Protein AF-A0A6V7I095-F1 (afdb_monomer_lite)

Structure (mmCIF, N/CA/C/O backbone):
data_AF-A0A6V7I095-F1
#
_entry.id   AF-A0A6V7I095-F1
#
loop_
_atom_site.group_PDB
_atom_site.id
_atom_site.type_symbol
_atom_site.label_atom_id
_atom_site.label_alt_id
_atom_site.label_comp_id
_atom_site.label_asym_id
_atom_site.label_entity_id
_atom_site.label_seq_id
_atom_site.pdbx_PDB_ins_code
_atom_site.Cartn_x
_atom_site.Cartn_y
_atom_site.Cartn_z
_atom_site.occupancy
_atom_site.B_iso_or_equiv
_atom_site.auth_seq_id
_atom_site.auth_comp_id
_atom_site.auth_asym_id
_atom_site.auth_atom_id
_atom_site.pdbx_PDB_model_num
ATOM 1 N N . PHE A 1 1 ? -25.229 -10.912 10.223 1.00 78.12 1 PHE A N 1
ATOM 2 C CA . PHE A 1 1 ? -24.119 -10.325 11.000 1.00 78.12 1 PHE A CA 1
ATOM 3 C C . PHE A 1 1 ? -24.249 -8.819 10.934 1.00 78.12 1 PHE A C 1
ATOM 5 O O . PHE A 1 1 ? -24.735 -8.337 9.913 1.00 78.12 1 PHE A O 1
ATOM 12 N N . THR A 1 2 ? -23.894 -8.095 11.994 1.00 93.25 2 THR A N 1
ATOM 13 C CA . THR A 1 2 ? -23.793 -6.629 11.903 1.00 93.25 2 THR A CA 1
ATOM 14 C C . THR A 1 2 ? -22.497 -6.255 11.180 1.00 93.25 2 THR A C 1
ATOM 16 O O . THR A 1 2 ? -21.589 -7.085 11.086 1.00 93.25 2 THR A O 1
ATOM 19 N N . GLU A 1 3 ? -22.403 -5.043 10.629 1.00 92.62 3 GLU A N 1
ATOM 20 C CA . GLU A 1 3 ? -21.199 -4.600 9.905 1.00 92.62 3 GLU A CA 1
ATOM 21 C C . GLU A 1 3 ? -19.947 -4.692 10.787 1.00 92.62 3 GLU A C 1
ATOM 23 O O . GLU A 1 3 ? -18.906 -5.168 10.345 1.00 92.62 3 GLU A O 1
ATOM 28 N N . GLU A 1 4 ? -20.076 -4.368 12.072 1.00 96.38 4 GLU A N 1
ATOM 29 C CA . GLU A 1 4 ? -18.998 -4.349 13.068 1.00 96.38 4 GLU A CA 1
ATOM 30 C C . GLU A 1 4 ? -18.433 -5.746 13.385 1.00 96.38 4 GLU A C 1
ATOM 32 O O . GLU A 1 4 ? -17.461 -5.867 14.130 1.00 96.38 4 GLU A O 1
ATOM 37 N N . GLN A 1 5 ? -19.036 -6.803 12.832 1.00 96.88 5 GLN A N 1
ATOM 38 C CA . GLN A 1 5 ? -18.580 -8.194 12.922 1.00 96.88 5 GLN A CA 1
ATOM 39 C C . GLN A 1 5 ? -17.924 -8.686 11.622 1.00 96.88 5 GLN A C 1
ATOM 41 O O . GLN A 1 5 ? -17.627 -9.874 11.493 1.00 96.88 5 GLN A O 1
ATOM 46 N N . ILE A 1 6 ? -17.748 -7.806 10.634 1.00 97.62 6 ILE A N 1
ATOM 47 C CA . ILE A 1 6 ? -17.226 -8.141 9.310 1.00 97.62 6 ILE A CA 1
ATOM 48 C C . ILE A 1 6 ? -15.814 -7.582 9.163 1.00 97.62 6 ILE A C 1
ATOM 50 O O . ILE A 1 6 ? -15.574 -6.390 9.352 1.00 97.62 6 ILE A O 1
ATOM 54 N N . ILE A 1 7 ? -14.891 -8.452 8.758 1.00 97.94 7 ILE A N 1
ATOM 55 C CA . ILE A 1 7 ? -13.553 -8.079 8.302 1.00 97.94 7 ILE A CA 1
ATOM 56 C C . ILE A 1 7 ? -13.504 -8.309 6.796 1.00 97.94 7 ILE A C 1
ATOM 58 O O . ILE A 1 7 ? -13.803 -9.408 6.327 1.00 97.94 7 ILE A O 1
ATOM 62 N N . LEU A 1 8 ? -13.123 -7.282 6.042 1.00 98.19 8 LEU A N 1
ATOM 63 C CA . LEU A 1 8 ? -12.916 -7.407 4.603 1.00 98.19 8 LEU A CA 1
ATOM 64 C C . LEU A 1 8 ? -11.455 -7.728 4.316 1.00 98.19 8 LEU A C 1
ATOM 66 O O . LEU A 1 8 ? -10.560 -7.071 4.841 1.00 98.19 8 LEU A O 1
ATOM 70 N N . TYR A 1 9 ? -11.224 -8.722 3.466 1.00 98.38 9 TYR A N 1
ATOM 71 C CA . TYR A 1 9 ? -9.898 -9.116 3.013 1.00 98.38 9 TYR A CA 1
ATOM 72 C C . TYR A 1 9 ? -9.799 -8.924 1.500 1.00 98.38 9 TYR A C 1
ATOM 74 O O . TYR A 1 9 ? -10.484 -9.605 0.736 1.00 98.38 9 TYR A O 1
ATOM 82 N N . GLY A 1 10 ? -8.940 -8.000 1.079 1.00 98.00 10 GLY A N 1
ATOM 83 C CA . GLY A 1 10 ? -8.628 -7.734 -0.317 1.00 98.00 10 GLY A CA 1
ATOM 84 C C . GLY A 1 10 ? -7.224 -8.211 -0.651 1.00 98.00 10 GLY A C 1
ATOM 85 O O . GLY A 1 10 ? -6.262 -7.807 -0.003 1.00 98.00 10 GLY A O 1
ATOM 86 N N . TRP A 1 11 ? -7.100 -9.047 -1.679 1.00 96.81 11 TRP A N 1
ATOM 87 C CA . TRP A 1 11 ? -5.805 -9.469 -2.206 1.00 96.81 11 TRP A CA 1
ATOM 88 C C . TRP A 1 11 ? -5.582 -8.910 -3.606 1.00 96.81 11 TRP A C 1
ATOM 90 O O . TRP A 1 11 ? -6.467 -9.003 -4.462 1.00 96.81 11 TRP A O 1
ATOM 100 N N . SER A 1 12 ? -4.388 -8.367 -3.851 1.00 94.12 12 SER A N 1
ATOM 101 C CA . SER A 1 12 ? -4.002 -7.819 -5.150 1.00 94.12 12 SER A CA 1
ATOM 102 C C . SER A 1 12 ? -5.010 -6.760 -5.621 1.00 94.12 12 SER A C 1
ATOM 104 O O . SER A 1 12 ? -5.371 -5.858 -4.862 1.00 94.12 12 SER A O 1
ATOM 106 N N . ILE A 1 13 ? -5.519 -6.880 -6.847 1.00 94.00 13 ILE A N 1
ATOM 107 C CA . ILE A 1 13 ? -6.567 -6.008 -7.389 1.00 94.00 13 ILE A CA 1
ATOM 108 C C . ILE A 1 13 ? -7.869 -6.042 -6.569 1.00 94.00 13 ILE A C 1
ATOM 110 O O . ILE A 1 13 ? -8.606 -5.062 -6.554 1.00 94.00 13 ILE A O 1
ATOM 114 N N . GLY A 1 14 ? -8.138 -7.122 -5.825 1.00 96.56 14 GLY A N 1
ATOM 115 C CA . GLY A 1 14 ? -9.281 -7.219 -4.910 1.00 96.56 14 GLY A CA 1
ATOM 116 C C . GLY A 1 14 ? -9.216 -6.235 -3.738 1.00 96.56 14 GLY A C 1
ATOM 117 O O . GLY A 1 14 ? -10.221 -6.000 -3.066 1.00 96.56 14 GLY A O 1
ATOM 118 N N . GLY A 1 15 ? -8.058 -5.611 -3.508 1.00 97.06 15 GLY A N 1
ATOM 119 C CA . GLY A 1 15 ? -7.949 -4.471 -2.610 1.00 97.06 15 GLY A CA 1
ATOM 120 C C . GLY A 1 15 ? -8.865 -3.317 -3.014 1.00 97.06 15 GLY A C 1
ATOM 121 O O . GLY A 1 15 ? -9.505 -2.755 -2.136 1.00 97.06 15 GLY A O 1
ATOM 122 N N . PHE A 1 16 ? -9.034 -3.055 -4.318 1.00 96.81 16 PHE A N 1
ATOM 123 C CA . PHE A 1 16 ? -9.934 -2.020 -4.845 1.00 96.81 16 PHE A CA 1
ATOM 124 C C . PHE A 1 16 ? -11.384 -2.205 -4.403 1.00 96.81 16 PHE A C 1
ATOM 126 O O . PHE A 1 16 ? -12.014 -1.292 -3.876 1.00 96.81 16 PHE A O 1
ATOM 133 N N . THR A 1 17 ? -11.939 -3.397 -4.603 1.00 97.19 17 THR A N 1
ATOM 134 C CA . THR A 1 17 ? -13.333 -3.666 -4.234 1.00 97.19 17 THR A CA 1
ATOM 135 C C . THR A 1 17 ? -13.510 -3.675 -2.718 1.00 97.19 17 THR A C 1
ATOM 137 O O . THR A 1 17 ? -14.533 -3.214 -2.214 1.00 97.19 17 THR A O 1
ATOM 140 N N . SER A 1 18 ? -12.493 -4.131 -1.983 1.00 98.00 18 SER A N 1
ATOM 141 C CA . SER A 1 18 ? -12.503 -4.150 -0.519 1.00 98.00 18 SER A CA 1
ATOM 142 C C . SER A 1 18 ? -12.451 -2.740 0.076 1.00 98.00 18 SER A C 1
ATOM 144 O O . SER A 1 18 ? -13.206 -2.444 1.001 1.00 98.00 18 SER A O 1
ATOM 146 N N . THR A 1 19 ? -11.625 -1.841 -0.471 1.00 97.94 19 THR A N 1
ATOM 147 C CA . THR A 1 19 ? -11.590 -0.431 -0.055 1.00 97.94 19 THR A CA 1
ATOM 148 C C . THR A 1 19 ? -12.842 0.321 -0.473 1.00 97.94 19 THR A C 1
ATOM 150 O O . THR A 1 19 ? -13.324 1.156 0.291 1.00 97.94 19 THR A O 1
ATOM 153 N N . TRP A 1 20 ? -13.426 -0.015 -1.627 1.00 97.81 20 TRP A N 1
ATOM 154 C CA . TRP A 1 20 ? -14.696 0.555 -2.058 1.00 97.81 20 TRP A CA 1
ATOM 155 C C . TRP A 1 20 ? -15.811 0.173 -1.082 1.00 97.81 20 TRP A C 1
ATOM 157 O O . TRP A 1 20 ? -16.588 1.021 -0.650 1.00 97.81 20 TRP A O 1
ATOM 167 N N . ALA A 1 21 ? -15.869 -1.094 -0.671 1.00 97.81 21 ALA A N 1
ATOM 168 C CA . ALA A 1 21 ? -16.823 -1.534 0.336 1.00 97.81 21 ALA A CA 1
ATOM 169 C C . ALA A 1 21 ? -16.563 -0.842 1.685 1.00 97.81 21 ALA A C 1
ATOM 171 O O . ALA A 1 21 ? -17.496 -0.311 2.276 1.00 97.81 21 ALA A O 1
ATOM 172 N N . ALA A 1 22 ? -15.307 -0.747 2.129 1.00 97.69 22 ALA A N 1
ATOM 173 C CA . ALA A 1 22 ? -14.951 -0.072 3.378 1.00 97.69 22 ALA A CA 1
ATOM 174 C C . ALA A 1 22 ? -15.358 1.413 3.411 1.00 97.69 22 ALA A C 1
ATOM 176 O O . ALA A 1 22 ? -15.845 1.884 4.436 1.00 97.69 22 ALA A O 1
ATOM 177 N N . MET A 1 23 ? -15.218 2.149 2.300 1.00 97.50 23 MET A N 1
ATOM 178 C CA . MET A 1 23 ? -15.648 3.555 2.246 1.00 97.50 23 MET A CA 1
ATOM 179 C C . MET A 1 23 ? -17.174 3.735 2.247 1.00 97.50 23 MET A C 1
ATOM 181 O O . MET A 1 23 ? -17.650 4.795 2.643 1.00 97.50 23 MET A O 1
ATOM 185 N N . ASN A 1 24 ? -17.945 2.741 1.788 1.00 97.50 24 ASN A N 1
ATOM 186 C CA . ASN A 1 24 ? -19.414 2.810 1.735 1.00 97.50 24 ASN A CA 1
ATOM 187 C C . ASN A 1 24 ? -20.089 2.182 2.966 1.00 97.50 24 ASN A C 1
ATOM 189 O O . ASN A 1 24 ? -21.205 2.562 3.315 1.00 97.50 24 ASN A O 1
ATOM 193 N N . TYR A 1 25 ? -19.402 1.259 3.640 1.00 96.75 25 TYR A N 1
ATOM 194 C CA . TYR A 1 25 ? -19.838 0.584 4.862 1.00 96.75 25 TYR A CA 1
ATOM 195 C C . TYR A 1 25 ? -18.811 0.834 5.977 1.00 96.75 25 TYR A C 1
ATOM 197 O O . TYR A 1 25 ? -18.096 -0.079 6.390 1.00 96.75 25 TYR A O 1
ATOM 205 N N . PRO A 1 26 ? -18.683 2.079 6.473 1.00 94.12 26 PRO A N 1
ATOM 206 C CA . PRO A 1 26 ? -17.584 2.468 7.359 1.00 94.12 26 PRO A CA 1
ATOM 207 C C . PRO A 1 26 ? -17.635 1.809 8.744 1.00 94.12 26 PRO A C 1
ATOM 209 O O . PRO A 1 26 ? -16.673 1.922 9.502 1.00 94.12 26 PRO A O 1
ATOM 212 N N . ARG A 1 27 ? -18.729 1.115 9.087 1.00 96.69 27 ARG A N 1
ATOM 213 C CA . ARG A 1 27 ? -18.858 0.384 10.353 1.00 96.69 27 ARG A CA 1
ATOM 214 C C . ARG A 1 27 ? -18.245 -1.015 10.315 1.00 96.69 27 ARG A C 1
ATOM 216 O O . ARG A 1 27 ? -18.231 -1.675 11.351 1.00 96.69 27 ARG A O 1
ATOM 223 N N . ILE A 1 28 ? -17.719 -1.471 9.171 1.00 97.25 28 ILE A N 1
ATOM 224 C CA . ILE A 1 28 ? -16.977 -2.736 9.136 1.00 97.25 28 ILE A CA 1
ATOM 225 C C . ILE A 1 28 ? -15.834 -2.730 10.154 1.00 97.25 28 ILE A C 1
ATOM 227 O O . ILE A 1 28 ? -15.156 -1.718 10.359 1.00 97.25 28 ILE A O 1
ATOM 231 N N . GLN A 1 29 ? -15.601 -3.881 10.777 1.00 96.88 29 GLN A N 1
ATOM 232 C CA . GLN A 1 29 ? -14.662 -4.014 11.886 1.00 96.88 29 GLN A CA 1
ATOM 233 C C . GLN A 1 29 ? -13.230 -3.635 11.495 1.00 96.88 29 GLN A C 1
ATOM 235 O O . GLN A 1 29 ? -12.523 -2.953 12.245 1.00 96.88 29 GLN A O 1
ATOM 240 N N . ALA A 1 30 ? -12.780 -4.151 10.353 1.00 97.94 30 ALA A N 1
ATOM 241 C CA . ALA A 1 30 ? -11.434 -3.948 9.851 1.00 97.94 30 ALA A CA 1
ATOM 242 C C . ALA A 1 30 ? -11.343 -4.265 8.357 1.00 97.94 30 ALA A C 1
ATOM 244 O O . ALA A 1 30 ? -12.136 -5.028 7.798 1.00 97.94 30 ALA A O 1
ATOM 245 N N . LEU A 1 31 ? -10.298 -3.723 7.747 1.00 98.38 31 LEU A N 1
ATOM 246 C CA . LEU A 1 31 ? -9.891 -3.989 6.382 1.00 98.38 31 LEU A CA 1
ATOM 247 C C . LEU A 1 31 ? -8.478 -4.583 6.379 1.00 98.38 31 LEU A C 1
ATOM 249 O O . LEU A 1 31 ? -7.559 -4.033 6.985 1.00 98.38 31 LEU A O 1
ATOM 253 N N . VAL A 1 32 ? -8.294 -5.691 5.672 1.00 98.56 32 VAL A N 1
ATOM 254 C CA . VAL A 1 32 ? -7.000 -6.333 5.443 1.00 98.56 32 VAL A CA 1
ATOM 255 C C . VAL A 1 32 ? -6.690 -6.265 3.955 1.00 98.56 32 VAL A C 1
ATOM 257 O O . VAL A 1 32 ? -7.497 -6.685 3.130 1.00 98.56 32 VAL A O 1
ATOM 260 N N . LEU A 1 33 ? -5.525 -5.729 3.618 1.00 98.38 33 LEU A N 1
ATOM 261 C CA . LEU A 1 33 ? -5.058 -5.526 2.255 1.00 98.38 33 LEU A CA 1
ATOM 262 C C . LEU A 1 33 ? -3.740 -6.267 2.061 1.00 98.38 33 LEU A C 1
ATOM 264 O O . LEU A 1 33 ? -2.711 -5.847 2.583 1.00 98.38 33 LEU A O 1
ATOM 268 N N . ASP A 1 34 ? -3.767 -7.360 1.308 1.00 96.75 34 ASP A N 1
ATOM 269 C CA . ASP A 1 34 ? -2.588 -8.162 0.977 1.00 96.75 34 ASP A CA 1
ATOM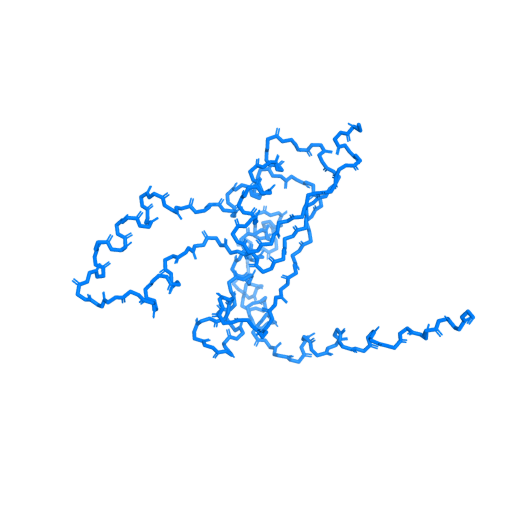 270 C C . ASP A 1 34 ? -2.147 -7.894 -0.458 1.00 96.75 34 ASP A C 1
ATOM 272 O O . ASP A 1 34 ? -2.948 -7.995 -1.389 1.00 96.75 34 ASP A O 1
ATOM 276 N N . ALA A 1 35 ? -0.878 -7.521 -0.645 1.00 94.94 35 ALA A N 1
ATOM 277 C CA . ALA A 1 35 ? -0.289 -7.248 -1.958 1.00 94.94 35 ALA A CA 1
ATOM 278 C C . ALA A 1 35 ? -1.125 -6.275 -2.817 1.00 94.94 35 ALA A C 1
ATOM 280 O O . ALA A 1 35 ? -1.217 -6.414 -4.033 1.00 94.94 35 ALA A O 1
ATOM 281 N N . THR A 1 36 ? -1.792 -5.312 -2.176 1.00 95.25 36 THR A N 1
ATOM 282 C CA . THR A 1 36 ? -2.673 -4.344 -2.842 1.00 95.25 36 THR A CA 1
ATOM 283 C C . THR A 1 36 ? -1.882 -3.133 -3.335 1.00 95.25 36 THR A C 1
ATOM 285 O O . THR A 1 36 ? -0.936 -2.685 -2.688 1.00 95.25 36 THR A O 1
ATOM 288 N N . PHE A 1 37 ? -2.303 -2.568 -4.465 1.00 91.25 37 PHE A N 1
ATOM 289 C CA . PHE A 1 37 ? -1.672 -1.419 -5.105 1.00 91.25 37 PHE A CA 1
ATOM 290 C C . PHE A 1 37 ? -2.712 -0.466 -5.707 1.00 91.25 37 PHE A C 1
ATOM 292 O O . PHE A 1 37 ? -3.860 -0.831 -5.935 1.00 91.25 37 PHE A O 1
ATOM 299 N N . ASP A 1 38 ? -2.282 0.767 -5.961 1.00 89.19 38 ASP A N 1
ATOM 300 C CA . ASP A 1 38 ? -3.154 1.889 -6.336 1.00 89.19 38 ASP A CA 1
ATOM 301 C C . ASP A 1 38 ? -3.189 2.158 -7.855 1.00 89.19 38 ASP A C 1
ATOM 303 O O . ASP A 1 38 ? -4.120 2.773 -8.364 1.00 89.19 38 ASP A O 1
ATOM 307 N N . ASP A 1 39 ? -2.167 1.707 -8.593 1.00 86.69 39 ASP A N 1
ATOM 308 C CA . ASP A 1 39 ? -1.975 2.023 -10.013 1.00 86.69 39 ASP A CA 1
ATOM 309 C C . ASP A 1 39 ? -1.515 0.789 -10.804 1.00 86.69 39 ASP A C 1
ATOM 311 O O . ASP A 1 39 ? -0.471 0.195 -10.513 1.00 86.69 39 ASP A O 1
ATOM 315 N N . VAL A 1 40 ? -2.289 0.417 -11.828 1.00 88.38 40 VAL A N 1
ATOM 316 C CA . VAL A 1 40 ? -1.969 -0.689 -12.746 1.00 88.38 40 VAL A CA 1
ATOM 317 C C . VAL A 1 40 ? -1.026 -0.267 -13.874 1.00 88.38 40 VAL A C 1
ATOM 319 O O . VAL A 1 40 ? -0.443 -1.135 -14.526 1.00 88.38 40 VAL A O 1
ATOM 322 N N . LEU A 1 41 ? -0.837 1.037 -14.124 1.00 89.00 41 LEU A N 1
ATOM 323 C CA . LEU A 1 41 ? -0.079 1.510 -15.284 1.00 89.00 41 LEU A CA 1
ATOM 324 C C . LEU A 1 41 ? 1.349 0.951 -15.344 1.00 89.00 41 LEU A C 1
ATOM 326 O O . LEU A 1 41 ? 1.722 0.429 -16.397 1.00 89.00 41 LEU A O 1
ATOM 330 N N . PRO A 1 42 ? 2.151 0.979 -14.260 1.00 85.50 42 PRO A N 1
ATOM 331 C CA . PRO A 1 42 ? 3.518 0.463 -14.315 1.00 85.50 42 PRO A CA 1
ATOM 332 C C . PRO A 1 42 ? 3.583 -1.032 -14.680 1.00 85.50 42 PRO A C 1
ATOM 334 O O . PRO A 1 42 ? 4.531 -1.482 -15.321 1.00 85.50 42 PRO A O 1
ATOM 337 N N . LEU A 1 43 ? 2.559 -1.806 -14.301 1.00 84.62 43 LEU A N 1
ATOM 338 C CA . LEU A 1 43 ? 2.461 -3.233 -14.621 1.00 84.62 43 LEU A CA 1
ATOM 339 C C . LEU A 1 43 ? 2.171 -3.452 -16.101 1.00 84.62 43 LEU A C 1
ATOM 341 O O . LEU A 1 43 ? 2.875 -4.210 -16.765 1.00 84.62 43 LEU A O 1
ATOM 345 N N . ALA A 1 44 ? 1.168 -2.754 -16.629 1.00 88.75 44 ALA A N 1
ATOM 346 C CA . ALA A 1 44 ? 0.809 -2.873 -18.033 1.00 88.75 44 ALA A CA 1
ATOM 347 C C . ALA A 1 44 ? 1.949 -2.429 -18.948 1.00 88.75 44 ALA A C 1
ATOM 349 O O . ALA A 1 44 ? 2.237 -3.105 -19.930 1.00 88.75 44 ALA A O 1
ATOM 350 N N . MET A 1 45 ? 2.658 -1.361 -18.578 1.00 89.19 45 MET A N 1
ATOM 351 C CA . MET A 1 45 ? 3.805 -0.875 -19.342 1.00 89.19 45 MET A CA 1
ATOM 352 C C . MET A 1 45 ? 4.952 -1.871 -19.446 1.00 89.19 45 MET A C 1
ATOM 354 O O . MET A 1 45 ? 5.688 -1.858 -20.426 1.00 89.19 45 MET A O 1
ATOM 358 N N . THR A 1 46 ? 5.089 -2.751 -18.458 1.00 85.12 46 THR A N 1
ATOM 359 C CA . THR A 1 46 ? 6.135 -3.777 -18.446 1.00 85.12 46 THR A CA 1
ATOM 360 C C . THR A 1 46 ? 5.754 -4.992 -19.303 1.00 85.12 46 THR A C 1
ATOM 362 O O . THR A 1 46 ? 6.618 -5.772 -19.691 1.00 85.12 46 THR A O 1
ATOM 365 N N . ARG A 1 47 ? 4.461 -5.182 -19.598 1.00 86.75 47 ARG A N 1
ATOM 366 C CA . ARG A 1 47 ? 3.940 -6.361 -20.313 1.00 86.75 47 ARG A CA 1
ATOM 367 C C . ARG A 1 47 ? 3.488 -6.057 -21.744 1.00 86.75 47 ARG A C 1
ATOM 369 O O . ARG A 1 47 ? 3.478 -6.964 -22.570 1.00 86.75 47 ARG A O 1
ATOM 376 N N . MET A 1 48 ? 3.101 -4.817 -22.038 1.00 90.25 48 MET A N 1
ATOM 377 C CA . MET A 1 48 ? 2.552 -4.427 -23.337 1.00 90.25 48 MET A CA 1
ATOM 378 C C . MET A 1 48 ? 3.644 -4.003 -24.335 1.00 90.25 48 MET A C 1
ATOM 380 O O . MET A 1 48 ? 4.662 -3.441 -23.932 1.00 90.25 48 MET A O 1
ATOM 384 N N . PRO A 1 49 ? 3.439 -4.212 -25.650 1.00 92.44 49 PRO A N 1
ATOM 385 C CA . PRO A 1 49 ? 4.375 -3.755 -26.674 1.00 92.44 49 PRO A CA 1
ATOM 386 C C . PRO A 1 49 ? 4.553 -2.232 -26.677 1.00 92.44 49 PRO A C 1
ATOM 388 O O . PRO A 1 49 ? 3.576 -1.484 -26.647 1.00 92.44 49 PRO A O 1
ATOM 391 N N . ALA A 1 50 ? 5.795 -1.766 -26.842 1.00 92.31 50 ALA A N 1
ATOM 392 C CA . ALA A 1 50 ? 6.112 -0.335 -26.901 1.00 92.31 50 ALA A CA 1
ATOM 393 C C . ALA A 1 50 ? 5.365 0.413 -28.026 1.00 92.31 50 ALA A C 1
ATOM 395 O O . ALA A 1 50 ? 5.044 1.589 -27.880 1.00 92.31 50 ALA A O 1
ATOM 396 N N . ALA A 1 51 ? 5.025 -0.278 -29.121 1.00 95.56 51 ALA A N 1
ATOM 397 C CA . ALA A 1 51 ? 4.283 0.289 -30.249 1.00 95.56 51 ALA A CA 1
ATOM 398 C C . ALA A 1 51 ? 2.886 0.826 -29.875 1.00 95.56 51 ALA A C 1
ATOM 400 O O . ALA A 1 51 ? 2.343 1.654 -30.600 1.00 95.56 51 ALA A O 1
ATOM 401 N N . ILE A 1 52 ? 2.308 0.370 -28.758 1.00 93.44 52 ILE A N 1
ATOM 402 C CA . ILE A 1 52 ? 0.980 0.788 -28.287 1.00 93.44 52 ILE A CA 1
ATOM 403 C C . ILE A 1 52 ? 1.027 1.524 -26.941 1.00 93.44 52 ILE A C 1
ATOM 405 O O . ILE A 1 52 ? -0.014 1.686 -26.308 1.00 93.44 52 ILE A O 1
ATOM 409 N N . ASP A 1 53 ? 2.204 1.999 -26.510 1.00 93.31 53 ASP A N 1
ATOM 410 C CA . ASP A 1 53 ? 2.409 2.650 -25.206 1.00 93.31 53 ASP A CA 1
ATOM 411 C C . ASP A 1 53 ? 1.364 3.752 -24.936 1.00 93.31 53 ASP A C 1
ATOM 413 O O . ASP A 1 53 ? 0.634 3.719 -23.944 1.00 93.31 53 ASP A O 1
ATOM 417 N N . SER A 1 54 ? 1.197 4.688 -25.877 1.00 93.94 54 SER A N 1
ATOM 418 C CA . SER A 1 54 ? 0.236 5.786 -25.716 1.00 93.94 54 SER A CA 1
ATOM 419 C C . SER A 1 54 ? -1.211 5.304 -25.558 1.00 93.94 54 SER A C 1
ATOM 421 O O . SER A 1 54 ? -1.961 5.906 -24.793 1.00 93.94 54 SER A O 1
ATOM 423 N N . ILE A 1 55 ? -1.610 4.231 -26.249 1.00 94.38 55 ILE A N 1
ATOM 424 C CA . ILE A 1 55 ? -2.963 3.668 -26.140 1.00 94.38 55 ILE A CA 1
ATOM 425 C C . ILE A 1 55 ? -3.138 3.030 -24.761 1.00 94.38 55 ILE A C 1
ATOM 427 O O . ILE A 1 55 ? -4.123 3.301 -24.078 1.00 94.38 55 ILE A O 1
ATOM 431 N N . VAL A 1 56 ? -2.160 2.233 -24.324 1.00 93.44 56 VAL A N 1
ATOM 432 C CA . VAL A 1 56 ? -2.166 1.562 -23.016 1.00 93.44 56 VAL A CA 1
ATOM 433 C C . VAL A 1 56 ? -2.242 2.582 -21.882 1.00 93.44 56 VAL A C 1
ATOM 435 O O . VAL A 1 56 ? -3.074 2.434 -20.986 1.00 93.44 56 VAL A O 1
ATOM 438 N N . ARG A 1 57 ? -1.435 3.650 -21.939 1.00 93.12 57 ARG A N 1
ATOM 439 C CA . ARG A 1 57 ? -1.476 4.747 -20.961 1.00 93.12 57 ARG A CA 1
ATOM 440 C C . ARG A 1 57 ? -2.852 5.389 -20.881 1.00 93.12 57 ARG A C 1
ATOM 442 O O . ARG A 1 57 ? -3.372 5.526 -19.775 1.00 93.12 57 ARG A O 1
ATOM 449 N N . ASN A 1 58 ? -3.429 5.757 -22.024 1.00 93.44 58 ASN A N 1
ATOM 450 C CA . ASN A 1 58 ? -4.729 6.423 -22.072 1.00 93.44 58 ASN A CA 1
ATOM 451 C C . ASN A 1 58 ? -5.828 5.520 -21.504 1.00 93.44 58 ASN A C 1
ATOM 453 O O . ASN A 1 58 ? -6.513 5.915 -20.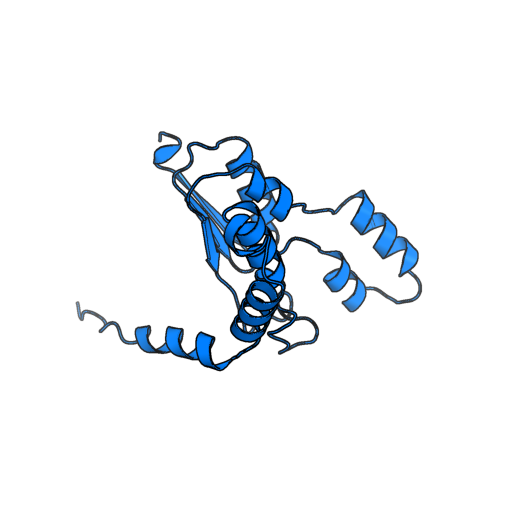565 1.00 93.44 58 ASN A O 1
ATOM 457 N N . VAL A 1 59 ? -5.921 4.275 -21.983 1.00 93.31 59 VAL A N 1
ATOM 458 C CA . VAL A 1 59 ? -6.941 3.320 -21.525 1.00 93.31 59 VAL A CA 1
ATOM 459 C C . VAL A 1 59 ? -6.835 3.069 -20.022 1.00 93.31 59 VAL A C 1
ATOM 461 O O . VAL A 1 59 ? -7.840 3.066 -19.320 1.00 93.31 59 VAL A O 1
ATOM 464 N N . ILE A 1 60 ? -5.625 2.888 -19.494 1.00 91.81 60 ILE A N 1
ATOM 465 C CA . ILE A 1 60 ? -5.454 2.628 -18.064 1.00 91.81 60 ILE A CA 1
ATOM 466 C C . ILE A 1 60 ? -5.818 3.839 -17.218 1.00 91.81 60 ILE A C 1
ATOM 468 O O . ILE A 1 60 ? -6.508 3.692 -16.210 1.00 91.81 60 ILE A O 1
ATOM 472 N N . ARG A 1 61 ? -5.353 5.028 -17.608 1.00 90.25 61 ARG A N 1
ATOM 473 C CA . ARG A 1 61 ? -5.625 6.252 -16.850 1.00 90.25 61 ARG A CA 1
ATOM 474 C C . ARG A 1 61 ? -7.109 6.602 -16.850 1.00 90.25 61 ARG A C 1
ATOM 476 O O . ARG A 1 61 ? -7.590 7.120 -15.848 1.00 90.25 61 ARG A O 1
ATOM 483 N N . GLU A 1 62 ? -7.811 6.294 -17.934 1.00 90.00 62 GLU A N 1
ATOM 484 C CA . GLU A 1 62 ? -9.220 6.633 -18.109 1.00 90.00 62 GLU A CA 1
ATOM 485 C C . GLU A 1 62 ? -10.169 5.571 -17.531 1.00 90.00 62 GLU A C 1
ATOM 487 O O . GLU A 1 62 ? -11.152 5.926 -16.887 1.00 90.00 62 GLU A O 1
ATOM 492 N N . TYR A 1 63 ? -9.856 4.278 -17.679 1.00 88.06 63 TYR A N 1
ATOM 493 C CA . TYR A 1 63 ? -10.793 3.190 -17.357 1.00 88.06 63 TYR 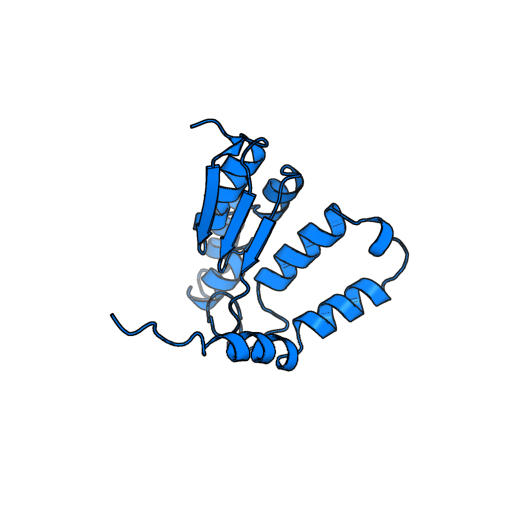A CA 1
ATOM 494 C C . TYR A 1 63 ? -10.355 2.275 -16.204 1.00 88.06 63 TYR A C 1
ATOM 496 O O . TYR A 1 63 ? -11.187 1.542 -15.675 1.00 88.06 63 TYR A O 1
ATOM 504 N N . LEU A 1 64 ? -9.080 2.286 -15.796 1.00 86.94 64 LEU A N 1
ATOM 505 C CA . LEU A 1 64 ? -8.529 1.354 -14.794 1.00 86.94 64 LEU A CA 1
ATOM 506 C C . LEU A 1 64 ? -7.832 2.063 -13.625 1.00 86.94 64 LEU A C 1
ATOM 508 O O . LEU A 1 64 ? -6.906 1.527 -13.012 1.00 86.94 64 LEU A O 1
ATOM 512 N N . ASN A 1 65 ? -8.280 3.272 -13.290 1.00 84.00 65 ASN A N 1
ATOM 513 C CA . ASN A 1 65 ? -7.823 3.959 -12.091 1.00 84.00 65 ASN A CA 1
ATOM 514 C C . ASN A 1 65 ? -8.408 3.285 -10.837 1.00 84.00 65 ASN A C 1
ATOM 516 O O . ASN A 1 65 ? -9.582 3.480 -10.521 1.00 84.00 65 ASN A O 1
ATOM 520 N N . LEU A 1 66 ? -7.587 2.512 -10.119 1.00 89.25 66 LEU A N 1
ATOM 521 C CA . LEU A 1 66 ? -8.035 1.795 -8.925 1.00 89.25 66 LEU A CA 1
ATOM 522 C C . LEU A 1 66 ? -8.282 2.717 -7.727 1.00 89.25 66 LEU A C 1
ATOM 524 O O . LEU A 1 66 ? -8.974 2.293 -6.825 1.00 89.25 66 LEU A O 1
ATOM 528 N N . ASN A 1 67 ? -7.728 3.932 -7.670 1.00 92.25 67 ASN A N 1
ATOM 529 C CA . ASN A 1 67 ? -7.959 4.934 -6.610 1.00 92.25 67 ASN A CA 1
ATOM 530 C C . ASN A 1 67 ? -8.088 4.414 -5.149 1.00 92.25 67 ASN A C 1
ATOM 532 O O . ASN A 1 67 ? -8.744 5.047 -4.319 1.00 92.25 67 ASN A O 1
ATOM 536 N N . VAL A 1 68 ? -7.426 3.304 -4.815 1.00 96.62 68 VAL A N 1
ATOM 537 C CA . VAL A 1 68 ? -7.434 2.602 -3.523 1.00 96.62 68 VAL A CA 1
ATOM 538 C C . VAL A 1 68 ? -7.046 3.552 -2.397 1.00 96.62 68 VAL A C 1
ATOM 540 O O . VAL A 1 68 ? -7.681 3.563 -1.344 1.00 96.62 68 VAL A O 1
ATOM 543 N N . ALA A 1 69 ? -6.040 4.399 -2.622 1.00 96.31 69 ALA A N 1
ATOM 544 C CA . ALA A 1 69 ? -5.626 5.399 -1.648 1.00 96.31 69 ALA A CA 1
ATOM 545 C C . ALA A 1 69 ? -6.750 6.402 -1.344 1.00 96.31 69 ALA A C 1
ATOM 547 O O . ALA A 1 69 ? -6.986 6.711 -0.181 1.00 96.31 69 ALA A O 1
ATOM 548 N N . GLU A 1 70 ? -7.481 6.879 -2.356 1.00 96.06 70 GLU A N 1
ATOM 549 C CA . GLU A 1 70 ? -8.593 7.823 -2.161 1.00 96.06 70 GLU A CA 1
ATOM 550 C C . GLU A 1 70 ? -9.794 7.177 -1.467 1.00 96.06 70 GLU A C 1
ATOM 552 O O . GLU A 1 70 ? -10.498 7.834 -0.700 1.00 96.06 70 GLU A O 1
ATOM 557 N N . GLN A 1 71 ? -10.020 5.885 -1.701 1.00 97.25 71 GLN A N 1
ATOM 558 C CA . GLN A 1 71 ? -11.038 5.121 -0.985 1.00 97.25 71 GLN A CA 1
ATOM 559 C C . GLN A 1 71 ? -10.645 4.921 0.485 1.00 97.25 71 GLN A C 1
ATOM 561 O O . GLN A 1 71 ? -11.458 5.152 1.376 1.00 97.25 71 GLN A O 1
ATOM 566 N N . LEU A 1 72 ? -9.379 4.586 0.760 1.00 97.00 72 LEU A N 1
ATOM 567 C CA . LEU A 1 72 ? -8.852 4.437 2.121 1.00 97.00 72 LEU A CA 1
ATOM 568 C C . LEU A 1 72 ? -8.956 5.718 2.954 1.00 97.00 72 LEU A C 1
ATOM 570 O O . LEU A 1 72 ? -9.214 5.639 4.152 1.00 97.00 72 LEU A O 1
ATOM 574 N N . LYS A 1 73 ? -8.803 6.896 2.338 1.00 96.31 73 LYS A N 1
ATOM 575 C CA . LYS A 1 73 ? -8.978 8.191 3.020 1.00 96.31 73 LYS A CA 1
ATOM 576 C C . LY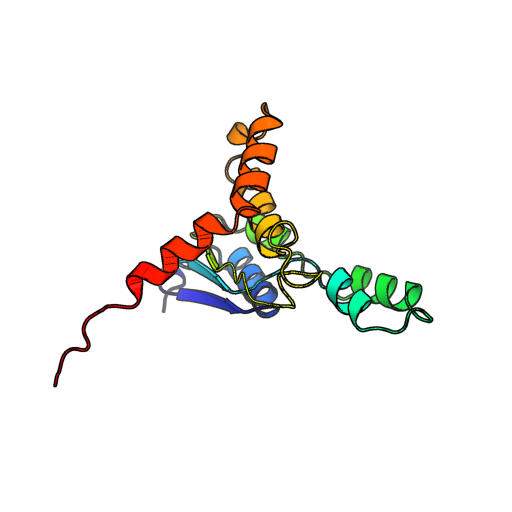S A 1 73 ? -10.387 8.406 3.581 1.00 96.31 73 LYS A C 1
ATOM 578 O O . LYS A 1 73 ? -10.562 9.269 4.435 1.00 96.31 73 LYS A O 1
ATOM 583 N N . LYS A 1 74 ? -11.376 7.655 3.088 1.00 97.19 74 LYS A N 1
ATOM 584 C CA . LYS A 1 74 ? -12.786 7.716 3.504 1.00 97.19 74 LYS A CA 1
ATOM 585 C C . LYS A 1 74 ? -13.167 6.616 4.498 1.00 97.19 74 LYS A C 1
ATOM 587 O O . LYS A 1 74 ? -14.337 6.497 4.846 1.00 97.19 74 LYS A O 1
ATOM 592 N N . TYR A 1 75 ? -12.208 5.798 4.925 1.00 97.31 75 TYR A N 1
ATOM 593 C CA . TYR A 1 75 ? -12.413 4.758 5.923 1.00 97.31 75 TYR A CA 1
ATOM 594 C C . TYR A 1 75 ? -11.506 5.013 7.128 1.00 97.31 75 TYR A C 1
ATOM 596 O O . TYR A 1 75 ? -10.288 4.839 7.050 1.00 97.31 75 TYR A O 1
ATOM 604 N N . ASP A 1 76 ? -12.105 5.385 8.258 1.00 95.94 76 ASP A N 1
ATOM 605 C CA . ASP A 1 76 ? -11.381 5.684 9.504 1.00 95.94 76 ASP A CA 1
ATOM 606 C C . ASP A 1 76 ? -11.085 4.433 10.347 1.00 95.94 76 ASP A C 1
ATOM 608 O O . ASP A 1 76 ? -10.333 4.487 11.321 1.00 95.94 76 ASP A O 1
ATOM 612 N N . GLY A 1 77 ? -11.650 3.281 9.971 1.00 96.31 77 GLY A N 1
ATOM 613 C CA . GLY A 1 77 ? -11.484 2.036 10.709 1.00 96.31 77 GLY A CA 1
ATOM 614 C C . GLY A 1 77 ? -10.081 1.424 10.605 1.00 96.31 77 GLY A C 1
ATOM 615 O O . GLY A 1 77 ? -9.128 1.988 10.049 1.00 96.31 77 GLY A O 1
ATOM 616 N N . ARG A 1 78 ? -9.924 0.236 11.190 1.00 97.50 78 ARG A N 1
ATOM 617 C CA . ARG A 1 78 ? -8.624 -0.444 11.281 1.00 97.50 78 ARG A CA 1
ATOM 618 C C . ARG A 1 78 ? -8.214 -0.990 9.918 1.00 97.50 78 ARG A C 1
ATOM 620 O O . ARG A 1 78 ? -8.999 -1.677 9.273 1.00 97.50 78 ARG A O 1
ATOM 627 N N . VAL A 1 79 ? -6.974 -0.724 9.515 1.00 98.25 79 VAL A N 1
ATOM 628 C CA . VAL A 1 79 ? -6.407 -1.207 8.250 1.00 98.25 79 VAL A CA 1
ATOM 629 C C . VAL A 1 79 ? -5.124 -1.976 8.540 1.00 98.25 79 VAL A C 1
ATOM 631 O O . VAL A 1 79 ? -4.228 -1.448 9.196 1.00 98.25 79 VAL A O 1
ATOM 634 N N . LEU A 1 80 ? -5.034 -3.207 8.042 1.00 97.88 80 LEU A N 1
ATOM 635 C CA . LEU A 1 80 ? -3.808 -4.001 8.011 1.00 97.88 80 LEU A CA 1
ATOM 636 C C . LEU A 1 80 ? -3.315 -4.088 6.566 1.00 97.88 80 LEU A C 1
ATOM 638 O O . LEU A 1 80 ? -4.009 -4.635 5.714 1.00 97.88 80 LEU A O 1
ATOM 642 N N . LEU A 1 81 ? -2.112 -3.579 6.301 1.00 96.44 81 LEU A N 1
ATOM 643 C CA . LEU A 1 81 ? -1.424 -3.729 5.019 1.00 96.44 81 LEU A CA 1
ATOM 644 C C . LEU A 1 81 ? -0.389 -4.853 5.132 1.00 96.44 81 LEU A C 1
ATOM 646 O O . LEU A 1 81 ? 0.566 -4.742 5.898 1.00 96.44 81 LEU A O 1
ATOM 650 N N . ILE A 1 82 ? -0.570 -5.925 4.364 1.00 94.94 82 ILE A N 1
ATOM 651 C CA . ILE A 1 82 ? 0.398 -7.014 4.229 1.00 94.94 82 ILE A CA 1
ATOM 652 C C . ILE A 1 82 ? 1.268 -6.712 3.009 1.00 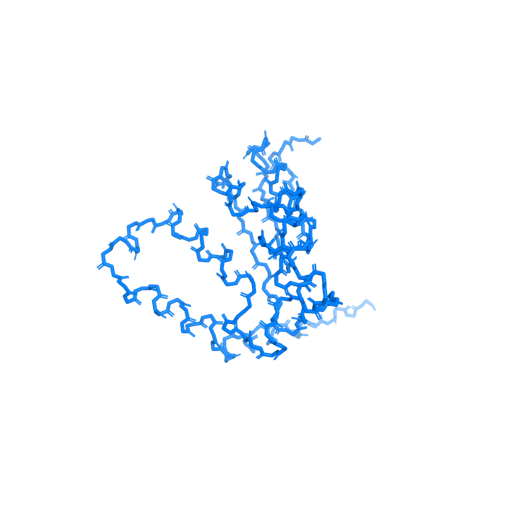94.94 82 ILE A C 1
ATOM 654 O O . ILE A 1 82 ? 0.839 -6.800 1.854 1.00 94.94 82 ILE A O 1
ATOM 658 N N . ARG A 1 83 ? 2.510 -6.316 3.287 1.00 91.81 83 ARG A N 1
ATOM 659 C CA . ARG A 1 83 ? 3.518 -5.988 2.281 1.00 91.81 83 ARG A CA 1
ATOM 660 C C . ARG A 1 83 ? 4.284 -7.244 1.871 1.00 91.81 83 ARG A C 1
ATOM 662 O O . ARG A 1 83 ? 5.062 -7.773 2.658 1.00 91.81 83 ARG A O 1
ATOM 669 N N . ARG A 1 84 ? 4.102 -7.693 0.627 1.00 90.81 84 ARG A N 1
ATOM 670 C CA . ARG A 1 84 ? 4.906 -8.775 0.037 1.00 90.81 84 ARG A CA 1
ATOM 671 C C . ARG A 1 84 ? 6.174 -8.210 -0.584 1.00 90.81 84 ARG A C 1
ATOM 673 O O . ARG A 1 84 ? 6.096 -7.285 -1.389 1.00 90.81 84 ARG A O 1
ATOM 680 N N . THR A 1 85 ? 7.319 -8.746 -0.186 1.00 88.31 85 THR A N 1
ATOM 681 C CA . THR A 1 85 ? 8.655 -8.257 -0.560 1.00 88.31 85 THR A CA 1
ATOM 682 C C . THR A 1 85 ? 9.256 -9.026 -1.734 1.00 88.31 85 THR A C 1
ATOM 684 O O . THR A 1 85 ? 9.977 -8.438 -2.536 1.00 88.31 85 THR A O 1
ATOM 687 N N . ASP A 1 86 ? 8.886 -10.300 -1.867 1.00 84.94 86 ASP A N 1
ATOM 688 C CA . ASP A 1 86 ? 9.268 -11.213 -2.950 1.00 84.94 86 ASP A CA 1
ATOM 689 C C . ASP A 1 86 ? 8.081 -11.437 -3.905 1.00 84.94 86 ASP A C 1
ATOM 691 O O . ASP A 1 86 ? 7.509 -12.520 -4.006 1.00 84.94 86 ASP A O 1
ATOM 695 N N . ASP A 1 87 ? 7.609 -10.346 -4.511 1.00 83.06 87 ASP A N 1
ATOM 696 C CA . ASP A 1 87 ? 6.474 -10.344 -5.435 1.00 83.06 87 ASP A CA 1
ATOM 697 C C . ASP A 1 87 ? 6.779 -9.397 -6.608 1.00 83.06 87 ASP A C 1
ATOM 699 O O . ASP A 1 87 ? 7.003 -8.198 -6.424 1.00 83.06 87 ASP A O 1
ATOM 703 N N . GLU A 1 88 ? 6.809 -9.944 -7.824 1.00 80.56 88 GLU A N 1
ATOM 704 C CA . GLU A 1 88 ? 7.148 -9.244 -9.076 1.00 80.56 88 GLU A CA 1
ATOM 705 C C . GLU A 1 88 ? 6.165 -8.121 -9.452 1.00 80.56 88 GLU A C 1
ATOM 707 O O . GLU A 1 88 ? 6.522 -7.168 -10.155 1.00 80.56 88 GLU A O 1
ATOM 712 N N . ILE A 1 89 ? 4.914 -8.243 -9.000 1.00 84.88 89 ILE A N 1
ATOM 713 C CA . ILE A 1 89 ? 3.851 -7.269 -9.229 1.00 84.88 89 ILE A CA 1
ATOM 714 C C . ILE A 1 89 ? 3.985 -6.144 -8.214 1.00 84.88 89 ILE A C 1
ATOM 716 O O . ILE A 1 89 ? 3.739 -4.988 -8.545 1.00 84.88 89 ILE A O 1
ATOM 720 N N . MET A 1 90 ? 4.420 -6.442 -6.991 1.00 86.56 90 MET A N 1
ATOM 721 C CA . MET A 1 90 ? 4.624 -5.423 -5.965 1.00 86.56 90 MET A CA 1
ATOM 722 C C . MET A 1 90 ? 5.936 -4.665 -6.155 1.00 86.56 90 MET A C 1
ATOM 724 O O . MET A 1 90 ? 5.923 -3.437 -6.072 1.00 86.56 90 MET A O 1
ATOM 728 N N . CYS A 1 91 ? 7.024 -5.351 -6.499 1.00 84.19 91 CYS A N 1
ATOM 729 C CA . CYS A 1 91 ? 8.361 -4.792 -6.693 1.00 84.19 91 CYS A CA 1
ATOM 730 C C . CYS A 1 91 ? 8.714 -4.770 -8.190 1.00 84.19 91 CYS A C 1
ATOM 732 O O . CYS A 1 91 ? 9.132 -5.783 -8.747 1.00 84.19 91 CYS A O 1
ATOM 734 N N . THR A 1 92 ? 8.560 -3.621 -8.860 1.00 74.94 92 THR A N 1
ATOM 735 C CA . THR A 1 92 ? 8.991 -3.453 -10.263 1.00 74.94 92 THR A CA 1
ATOM 736 C C . THR A 1 92 ? 9.964 -2.275 -10.371 1.00 74.94 92 THR A C 1
ATOM 738 O O . THR A 1 92 ? 9.566 -1.162 -10.024 1.00 74.94 92 THR A O 1
ATOM 741 N N . PRO A 1 93 ? 11.201 -2.469 -10.872 1.00 71.38 93 PRO A N 1
ATOM 742 C CA . PRO A 1 93 ? 11.815 -3.735 -11.308 1.00 71.38 93 PRO A CA 1
ATOM 743 C C . PRO A 1 93 ? 11.985 -4.748 -10.157 1.00 71.38 93 PRO A C 1
ATOM 745 O O . PRO A 1 93 ? 11.970 -4.365 -8.986 1.00 71.38 93 PRO A O 1
ATOM 748 N N . THR A 1 94 ? 12.101 -6.038 -10.492 1.00 70.88 94 THR A N 1
ATOM 749 C CA . THR A 1 94 ? 12.169 -7.150 -9.525 1.00 70.88 94 THR A CA 1
ATOM 750 C C . THR A 1 94 ? 13.221 -6.893 -8.444 1.00 70.88 94 THR A C 1
ATOM 752 O O . THR A 1 94 ? 14.290 -6.354 -8.729 1.00 70.88 94 THR A O 1
ATOM 755 N N . ASN A 1 95 ? 12.924 -7.283 -7.201 1.00 70.69 95 ASN A N 1
ATOM 756 C CA . ASN A 1 95 ? 13.786 -7.108 -6.020 1.00 70.69 95 ASN A CA 1
ATOM 757 C C . ASN A 1 95 ? 14.062 -5.650 -5.611 1.00 70.69 95 ASN A C 1
ATOM 759 O O . ASN A 1 95 ? 14.914 -5.394 -4.761 1.00 70.69 95 ASN A O 1
ATOM 763 N N . SER A 1 96 ? 13.334 -4.676 -6.165 1.00 83.44 96 SER A N 1
ATOM 764 C CA . SER A 1 96 ? 13.418 -3.284 -5.725 1.00 83.44 96 SER A CA 1
ATOM 765 C C . SER A 1 96 ? 12.404 -2.992 -4.613 1.00 83.44 96 SER A C 1
ATOM 767 O O . SER A 1 96 ? 11.270 -2.594 -4.881 1.00 83.44 96 SER A O 1
ATOM 769 N N . LEU A 1 97 ? 12.818 -3.169 -3.351 1.00 88.44 97 LEU A N 1
ATOM 770 C CA . LEU A 1 97 ? 11.970 -2.892 -2.180 1.00 88.44 97 LEU A CA 1
ATOM 771 C C . LEU A 1 97 ? 11.581 -1.422 -2.051 1.00 88.44 97 LEU A C 1
ATOM 773 O O . LEU A 1 97 ? 10.467 -1.128 -1.627 1.00 88.44 97 LEU A O 1
ATOM 777 N N . SER A 1 98 ? 12.463 -0.501 -2.444 1.00 88.62 98 SER A N 1
ATOM 778 C CA . SER A 1 98 ? 12.161 0.934 -2.475 1.00 88.62 98 SER A CA 1
ATOM 779 C C . SER A 1 98 ? 10.968 1.245 -3.382 1.00 88.62 98 SER A C 1
ATOM 781 O O . SER A 1 98 ? 10.131 2.075 -3.037 1.00 88.62 98 SER A O 1
ATOM 783 N N . ASN A 1 99 ? 10.841 0.514 -4.492 1.00 86.88 99 ASN A N 1
ATOM 784 C CA . ASN A 1 99 ? 9.749 0.640 -5.453 1.00 86.88 99 ASN A CA 1
ATOM 785 C C . ASN A 1 99 ? 8.563 -0.292 -5.155 1.00 86.88 99 ASN A C 1
ATOM 787 O O . ASN A 1 99 ? 7.692 -0.468 -6.011 1.00 86.88 99 ASN A O 1
ATOM 791 N N . ASN A 1 100 ? 8.496 -0.893 -3.962 1.00 92.06 100 ASN A N 1
ATOM 792 C CA . ASN A 1 100 ? 7.358 -1.721 -3.588 1.00 92.06 100 ASN A CA 1
ATOM 793 C C . ASN A 1 100 ? 6.073 -0.880 -3.566 1.00 92.06 100 ASN A C 1
ATOM 795 O O . ASN A 1 100 ? 5.964 0.108 -2.839 1.00 92.06 100 ASN A O 1
ATOM 799 N N . ARG A 1 101 ? 5.066 -1.289 -4.340 1.00 91.19 101 ARG A N 1
ATOM 800 C CA . ARG A 1 101 ? 3.799 -0.556 -4.492 1.00 91.19 101 ARG A CA 1
ATOM 801 C C . ARG A 1 101 ? 3.049 -0.337 -3.176 1.00 91.19 101 ARG A C 1
ATOM 803 O O . ARG A 1 101 ? 2.390 0.693 -3.026 1.00 91.19 101 ARG A O 1
ATOM 810 N N . ALA A 1 102 ? 3.183 -1.249 -2.212 1.00 92.81 102 ALA A N 1
ATOM 811 C CA . ALA A 1 102 ? 2.568 -1.095 -0.897 1.00 92.81 102 ALA A CA 1
ATOM 812 C C . ALA A 1 102 ? 3.205 0.043 -0.087 1.00 92.81 102 ALA A C 1
ATOM 814 O O . ALA A 1 102 ? 2.505 0.651 0.718 1.00 92.81 102 ALA A O 1
ATOM 815 N N . ASN A 1 103 ? 4.480 0.384 -0.325 1.00 93.75 103 ASN A N 1
ATOM 816 C CA . ASN A 1 103 ? 5.127 1.521 0.335 1.00 93.75 103 ASN A CA 1
ATOM 817 C C . ASN A 1 103 ? 4.390 2.818 -0.008 1.00 93.75 103 ASN A C 1
ATOM 819 O O . ASN A 1 103 ? 4.030 3.579 0.880 1.00 93.75 103 ASN A O 1
ATOM 823 N N . PHE A 1 104 ? 4.093 3.042 -1.292 1.00 92.31 104 PHE A N 1
ATOM 824 C CA . PHE A 1 104 ? 3.377 4.240 -1.734 1.00 92.31 104 PHE A CA 1
ATOM 825 C C . PHE A 1 104 ? 1.965 4.310 -1.151 1.00 92.31 104 PHE A C 1
ATOM 827 O O . PHE A 1 104 ? 1.529 5.377 -0.720 1.00 92.31 104 PHE A O 1
ATOM 834 N N . LEU A 1 105 ? 1.254 3.178 -1.120 1.00 94.50 105 LEU A N 1
ATOM 835 C CA . LEU A 1 105 ? -0.088 3.108 -0.545 1.00 94.50 105 LEU A CA 1
ATOM 836 C C . LEU A 1 105 ? -0.068 3.394 0.965 1.00 94.50 105 LEU A C 1
ATOM 838 O O . LEU A 1 105 ? -0.867 4.199 1.443 1.00 94.50 105 LEU A O 1
ATOM 842 N N . LEU A 1 106 ? 0.878 2.794 1.695 1.00 95.44 106 LEU A N 1
ATOM 843 C CA . LEU A 1 106 ? 1.088 3.034 3.122 1.00 95.44 106 LEU A CA 1
ATOM 844 C C . LEU A 1 106 ? 1.425 4.502 3.394 1.00 95.44 106 LEU A C 1
ATOM 846 O O . LEU A 1 106 ? 0.789 5.120 4.242 1.00 95.44 106 LEU A O 1
ATOM 850 N N . THR A 1 107 ? 2.369 5.081 2.652 1.00 95.31 107 THR A N 1
ATOM 851 C CA . THR A 1 107 ? 2.756 6.488 2.795 1.00 95.31 107 THR A CA 1
ATOM 852 C C . THR A 1 107 ? 1.561 7.415 2.594 1.00 95.31 107 THR A C 1
ATOM 854 O O . THR A 1 107 ? 1.315 8.276 3.435 1.00 95.31 107 THR A O 1
ATOM 857 N N . LYS A 1 108 ? 0.757 7.216 1.537 1.00 95.12 108 LYS A N 1
ATOM 858 C CA . LYS A 1 108 ? -0.462 8.016 1.307 1.00 95.12 108 LYS A CA 1
ATOM 859 C C . LYS A 1 108 ? -1.460 7.899 2.465 1.00 95.12 108 LYS A C 1
ATOM 861 O O . LYS A 1 108 ? -2.065 8.901 2.843 1.00 95.12 108 LYS A O 1
ATOM 866 N N . LEU A 1 109 ? -1.624 6.701 3.032 1.00 96.06 109 LEU A N 1
ATOM 867 C CA . LEU A 1 109 ? -2.507 6.469 4.175 1.00 96.06 109 LEU A CA 1
ATOM 868 C C . LEU A 1 109 ? -1.999 7.168 5.444 1.00 96.06 109 LEU A C 1
ATOM 870 O O . LEU A 1 109 ? -2.780 7.824 6.131 1.00 96.06 109 LEU A O 1
ATOM 874 N N . LEU A 1 110 ? -0.704 7.046 5.748 1.00 95.62 110 LEU A N 1
ATOM 875 C CA . LEU A 1 110 ? -0.092 7.649 6.933 1.00 95.62 110 LEU A CA 1
ATOM 876 C C . LEU A 1 110 ? -0.101 9.175 6.863 1.00 95.62 110 LEU A C 1
ATOM 878 O O . LEU A 1 110 ? -0.474 9.812 7.843 1.00 95.62 110 LEU A O 1
ATOM 882 N N . VAL A 1 111 ? 0.234 9.754 5.707 1.00 94.81 111 VAL A N 1
ATOM 883 C CA . VAL A 1 111 ? 0.182 11.209 5.490 1.00 94.81 111 VAL A CA 1
ATOM 884 C C . VAL A 1 111 ? -1.233 11.747 5.703 1.00 94.81 111 VAL A C 1
ATOM 886 O O . VAL A 1 111 ? -1.401 12.804 6.302 1.00 94.81 111 VAL A O 1
ATOM 889 N N . HIS A 1 112 ? -2.259 11.012 5.261 1.00 95.50 112 HIS A N 1
ATOM 890 C CA . HIS A 1 112 ? -3.653 11.409 5.471 1.00 95.50 112 HIS A CA 1
ATOM 891 C C . HIS A 1 112 ? -4.108 11.265 6.927 1.00 95.50 112 HIS A C 1
ATOM 893 O O . HIS A 1 112 ? -4.771 12.156 7.449 1.00 95.50 112 HIS A O 1
ATOM 899 N N . ARG A 1 113 ? -3.769 10.154 7.593 1.00 95.56 113 ARG A N 1
ATOM 900 C CA . ARG A 1 113 ? -4.221 9.874 8.969 1.00 95.56 113 ARG A CA 1
ATOM 901 C C . ARG A 1 113 ? -3.446 10.644 10.036 1.00 95.56 113 ARG A C 1
ATOM 903 O O . ARG A 1 113 ? -3.996 10.920 11.098 1.00 95.56 113 ARG A O 1
ATOM 910 N N . TYR A 1 114 ? -2.189 10.984 9.766 1.00 94.56 114 TYR A N 1
ATOM 911 C CA . TYR A 1 114 ? -1.289 11.633 10.718 1.00 94.56 114 TYR A CA 1
ATOM 912 C C . TYR A 1 114 ? -0.603 12.859 10.103 1.00 94.56 114 TYR A C 1
ATOM 914 O O . TYR A 1 114 ? 0.625 12.941 10.127 1.00 94.56 114 TYR A O 1
ATOM 922 N N . PRO A 1 115 ? -1.358 13.837 9.570 1.00 93.19 115 PRO A N 1
ATOM 923 C CA . PRO A 1 115 ? -0.789 14.944 8.803 1.00 93.19 115 PRO A CA 1
ATOM 924 C C . PRO A 1 115 ? 0.271 15.717 9.595 1.00 93.19 115 PRO A C 1
ATOM 926 O O . PRO A 1 115 ? 1.317 16.050 9.051 1.00 93.19 115 PRO A O 1
ATOM 929 N N . HIS A 1 116 ? 0.077 15.912 10.901 1.00 92.56 116 HIS A N 1
ATOM 930 C CA . HIS A 1 116 ? 1.029 16.624 11.761 1.00 92.56 116 HIS A CA 1
ATOM 931 C C . HIS A 1 116 ? 2.411 15.963 11.872 1.00 92.56 116 HIS A C 1
ATOM 933 O O . HIS A 1 116 ? 3.376 16.660 12.159 1.00 92.56 116 HIS A O 1
ATOM 939 N N . LEU A 1 117 ? 2.538 14.656 11.613 1.00 91.31 117 LEU A N 1
ATOM 940 C CA . LEU A 1 117 ? 3.852 14.005 11.550 1.00 91.31 117 LEU A CA 1
ATOM 941 C C . LEU A 1 117 ? 4.631 14.393 10.281 1.00 91.31 117 LEU A C 1
ATOM 943 O O . LEU A 1 117 ? 5.851 14.279 10.259 1.00 91.31 117 LEU A O 1
ATOM 947 N N . PHE A 1 118 ? 3.946 14.868 9.235 1.00 90.38 118 PHE A N 1
ATOM 948 C CA . PHE A 1 118 ? 4.525 15.113 7.908 1.00 90.38 118 PHE A CA 1
ATOM 949 C C . PHE A 1 118 ? 4.509 16.588 7.468 1.00 90.38 118 PHE A C 1
ATOM 951 O O . PHE A 1 118 ? 5.170 16.921 6.489 1.00 90.38 118 PHE A O 1
ATOM 958 N N . VAL A 1 119 ? 3.774 17.474 8.154 1.00 80.88 119 VAL A N 1
ATOM 959 C CA . VAL A 1 119 ? 3.605 18.893 7.768 1.00 80.88 119 VAL A CA 1
ATOM 960 C C . VAL A 1 119 ? 4.912 19.696 7.855 1.00 80.88 119 VAL A C 1
ATOM 962 O O . VAL A 1 119 ? 5.155 20.528 6.985 1.00 80.88 119 VAL A O 1
ATOM 965 N N . ASP A 1 120 ? 5.779 19.402 8.830 1.00 71.88 120 ASP A N 1
ATOM 966 C CA . ASP A 1 120 ? 6.940 20.254 9.150 1.00 71.88 120 ASP A CA 1
ATOM 967 C C . ASP A 1 120 ? 8.311 19.589 8.939 1.00 71.88 120 ASP A C 1
ATOM 969 O O . ASP A 1 120 ? 9.346 20.214 9.167 1.00 71.88 120 ASP A O 1
ATOM 973 N N . SER A 1 121 ? 8.363 18.328 8.497 1.00 68.75 121 SER A N 1
ATOM 974 C CA . SER A 1 121 ? 9.635 17.613 8.336 1.00 68.75 121 SER A CA 1
ATOM 975 C C . SER A 1 121 ? 9.676 16.775 7.061 1.00 68.75 121 SER A C 1
ATOM 977 O O . SER A 1 121 ? 9.142 15.669 6.979 1.00 68.75 121 SER A O 1
ATOM 979 N N . ARG A 1 122 ? 10.404 17.288 6.060 1.00 78.69 122 ARG A N 1
ATOM 980 C CA . ARG A 1 122 ? 10.878 16.489 4.915 1.00 78.69 122 ARG A CA 1
ATOM 981 C C . ARG A 1 122 ? 11.554 15.198 5.406 1.00 78.69 122 ARG A C 1
ATOM 983 O O . ARG A 1 122 ? 11.310 14.126 4.865 1.00 78.69 122 ARG A O 1
ATOM 990 N N . GLU A 1 123 ? 12.292 15.326 6.506 1.00 88.88 123 GLU A N 1
ATOM 991 C CA . GLU A 1 123 ? 13.009 14.258 7.195 1.00 88.88 123 GLU A CA 1
ATOM 992 C C . GLU A 1 123 ? 12.118 13.064 7.568 1.00 88.88 123 GLU A C 1
ATOM 994 O O . GLU A 1 123 ? 12.533 11.931 7.365 1.00 88.88 123 GLU A O 1
ATOM 999 N N . THR A 1 124 ? 10.874 13.262 8.023 1.00 91.75 124 THR A N 1
ATOM 1000 C CA . THR A 1 124 ? 10.003 12.125 8.386 1.00 91.75 124 THR A CA 1
ATOM 1001 C C . THR A 1 124 ? 9.634 11.277 7.170 1.00 91.75 124 THR A C 1
ATOM 1003 O O . THR A 1 124 ? 9.588 10.048 7.257 1.00 91.75 124 THR A O 1
ATOM 1006 N N . LEU A 1 125 ? 9.387 11.910 6.018 1.00 91.62 125 LEU A N 1
ATOM 1007 C CA . LEU A 1 125 ? 9.104 11.182 4.782 1.00 91.62 125 LEU A CA 1
ATOM 1008 C C . LEU A 1 125 ? 10.351 10.454 4.266 1.00 91.62 125 LEU A C 1
ATOM 1010 O O . LEU A 1 125 ? 10.238 9.329 3.775 1.00 91.62 125 LEU A O 1
ATOM 1014 N N . ASP A 1 126 ? 11.521 11.074 4.408 1.00 92.31 126 ASP A N 1
ATOM 1015 C CA . ASP A 1 126 ? 12.801 10.485 4.017 1.00 92.31 126 ASP A CA 1
ATOM 1016 C C . ASP A 1 126 ? 13.130 9.267 4.899 1.00 92.31 126 ASP A C 1
ATOM 1018 O O . ASP A 1 126 ? 13.393 8.188 4.369 1.00 92.31 126 ASP A O 1
ATOM 1022 N N . VAL A 1 127 ? 12.974 9.382 6.224 1.00 93.62 127 VAL A N 1
ATOM 1023 C CA . VAL A 1 127 ? 13.144 8.278 7.187 1.00 93.62 127 VAL A CA 1
ATOM 1024 C C . VAL A 1 127 ? 12.158 7.142 6.915 1.00 93.62 127 VAL A C 1
ATOM 1026 O O . VAL A 1 127 ? 12.552 5.977 6.907 1.00 93.62 127 VAL A O 1
ATOM 1029 N N . LEU A 1 128 ? 10.881 7.446 6.650 1.00 93.50 128 LEU A N 1
ATOM 1030 C CA . LEU A 1 128 ? 9.894 6.425 6.281 1.00 93.50 128 LEU A CA 1
ATOM 1031 C C . LEU A 1 128 ? 10.292 5.709 4.983 1.00 93.50 128 LEU A C 1
ATOM 1033 O O . LEU A 1 128 ? 10.181 4.487 4.886 1.00 93.50 128 LEU A O 1
ATOM 1037 N N . THR A 1 129 ? 10.759 6.462 3.987 1.00 93.00 129 THR A N 1
ATOM 1038 C CA . THR A 1 129 ? 11.183 5.914 2.693 1.00 93.00 129 THR A CA 1
ATOM 1039 C C . THR A 1 129 ? 12.409 5.015 2.851 1.00 93.00 129 THR A C 1
ATOM 1041 O O . THR A 1 129 ? 12.422 3.909 2.310 1.00 93.00 129 THR A O 1
ATOM 1044 N N . GLU A 1 130 ? 13.406 5.444 3.625 1.00 92.94 130 GLU A N 1
ATOM 1045 C CA . GLU A 1 130 ? 14.603 4.659 3.935 1.00 92.94 130 GLU A CA 1
ATOM 1046 C C . GLU A 1 130 ? 14.250 3.381 4.704 1.00 92.94 130 GLU A C 1
ATOM 1048 O O . GLU A 1 130 ? 14.677 2.288 4.323 1.00 92.94 130 GLU A O 1
ATOM 1053 N N . TYR A 1 131 ? 13.398 3.494 5.726 1.00 93.12 131 TYR A N 1
ATOM 1054 C CA . TYR A 1 131 ? 12.920 2.358 6.510 1.00 93.12 131 TYR A CA 1
ATOM 1055 C C . TYR A 1 131 ? 12.236 1.307 5.627 1.00 93.12 131 TYR A C 1
ATOM 1057 O O . TYR A 1 131 ? 12.555 0.121 5.703 1.00 93.12 131 TYR A O 1
ATOM 1065 N N . LEU A 1 132 ? 11.328 1.733 4.743 1.00 92.50 132 LEU A N 1
ATOM 1066 C CA . LEU A 1 132 ? 10.605 0.831 3.843 1.00 92.50 132 LEU A CA 1
ATOM 1067 C C . LEU A 1 132 ? 11.490 0.250 2.729 1.00 92.50 132 LEU A C 1
ATOM 1069 O O . LEU A 1 132 ? 11.175 -0.814 2.190 1.00 92.50 132 LEU A O 1
ATOM 1073 N N . ALA A 1 133 ? 12.588 0.914 2.370 1.00 90.56 133 ALA A N 1
ATOM 1074 C CA . ALA A 1 133 ? 13.542 0.413 1.385 1.00 90.56 133 ALA A CA 1
ATOM 1075 C C . ALA A 1 133 ? 14.519 -0.631 1.958 1.00 90.56 133 ALA A C 1
ATOM 1077 O O . ALA A 1 133 ? 15.138 -1.365 1.185 1.00 90.56 133 ALA A O 1
ATOM 1078 N N . ASN A 1 134 ? 14.667 -0.711 3.284 1.00 88.25 134 ASN A N 1
ATOM 1079 C CA . ASN A 1 134 ? 15.674 -1.548 3.928 1.00 88.25 134 ASN A CA 1
ATOM 1080 C C . ASN A 1 134 ? 15.206 -3.017 4.105 1.00 88.25 134 ASN A C 1
ATOM 1082 O O . ASN A 1 134 ? 14.270 -3.278 4.865 1.00 88.25 134 ASN A O 1
ATOM 1086 N N . PRO A 1 135 ? 15.885 -4.005 3.481 1.00 80.00 135 PRO A N 1
ATOM 1087 C CA . PRO A 1 135 ? 15.502 -5.422 3.539 1.00 80.00 135 PRO A CA 1
ATOM 1088 C C . PRO A 1 135 ? 15.658 -6.065 4.925 1.00 80.00 135 PRO A C 1
ATOM 1090 O O . PRO A 1 135 ? 15.043 -7.098 5.197 1.00 80.00 135 PRO A O 1
ATOM 1093 N N . ALA A 1 136 ? 16.472 -5.488 5.817 1.00 73.69 136 ALA A N 1
ATOM 1094 C CA . ALA A 1 136 ? 16.735 -6.061 7.137 1.00 73.69 136 ALA A CA 1
ATOM 1095 C C . ALA A 1 136 ? 15.479 -6.110 8.024 1.00 73.69 136 ALA A C 1
ATOM 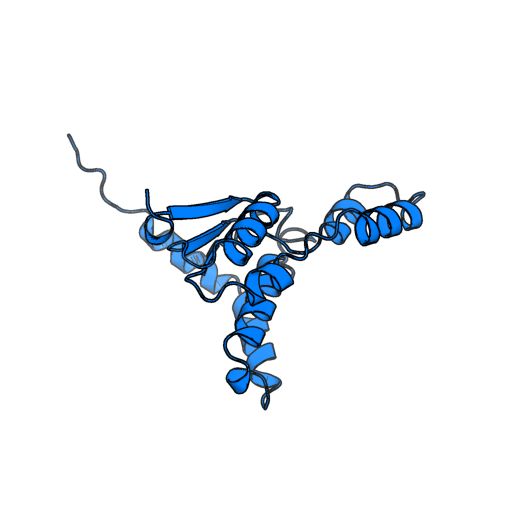1097 O O . ALA A 1 136 ? 15.359 -6.990 8.875 1.00 73.69 136 ALA A O 1
ATOM 1098 N N . HIS A 1 137 ? 14.523 -5.202 7.808 1.00 67.94 137 HIS A N 1
ATOM 1099 C CA . HIS A 1 137 ? 13.302 -5.132 8.611 1.00 67.94 137 HIS A CA 1
ATOM 1100 C C . HIS A 1 137 ? 12.290 -6.233 8.269 1.00 67.94 137 HIS A C 1
ATOM 1102 O O . HIS A 1 137 ? 11.525 -6.645 9.144 1.00 67.94 137 HIS A O 1
ATOM 1108 N N . ASP A 1 138 ? 12.346 -6.792 7.058 1.00 64.69 138 ASP A N 1
ATOM 1109 C CA . ASP A 1 138 ? 11.424 -7.839 6.606 1.00 64.69 138 ASP A CA 1
ATOM 1110 C C . ASP A 1 138 ? 11.842 -9.245 7.063 1.00 64.69 138 ASP A C 1
ATOM 1112 O O . ASP A 1 138 ? 11.001 -10.129 7.236 1.00 64.69 138 ASP A O 1
ATOM 1116 N N . ALA A 1 139 ? 13.136 -9.457 7.326 1.00 56.91 139 ALA A N 1
ATOM 1117 C CA . ALA A 1 139 ? 13.669 -10.733 7.809 1.00 56.91 139 ALA A CA 1
ATOM 1118 C C . ALA A 1 139 ? 13.200 -11.079 9.238 1.00 56.91 139 ALA A C 1
ATOM 1120 O O . ALA A 1 139 ? 13.077 -12.255 9.591 1.00 56.91 139 ALA A O 1
ATOM 1121 N N . SER A 1 140 ? 12.870 -10.066 10.043 1.00 52.53 140 SER A N 1
ATOM 1122 C CA . SER A 1 140 ? 12.388 -10.200 11.426 1.00 52.53 140 SER A CA 1
ATOM 1123 C C . SER A 1 140 ? 11.058 -10.962 11.536 1.00 52.53 140 SER A C 1
ATOM 1125 O O . SER A 1 140 ? 10.786 -11.587 12.561 1.00 52.53 140 SER A O 1
ATOM 1127 N N . GLY A 1 141 ? 10.236 -10.950 10.479 1.00 49.22 141 GLY A N 1
ATOM 1128 C CA . GLY A 1 141 ? 8.952 -11.658 10.428 1.00 49.22 141 GLY A CA 1
ATOM 1129 C C . GLY A 1 141 ? 9.068 -13.176 10.240 1.00 49.22 141 GLY A C 1
ATOM 1130 O O . GLY A 1 141 ? 8.094 -13.890 10.456 1.00 49.22 141 GLY A O 1
ATOM 1131 N N . ASN A 1 142 ? 10.247 -13.695 9.878 1.00 43.78 142 ASN A N 1
ATOM 1132 C CA . ASN A 1 142 ? 10.463 -15.138 9.716 1.00 43.78 142 ASN A CA 1
ATOM 1133 C C . ASN A 1 142 ? 10.762 -15.870 11.036 1.00 43.78 142 ASN A C 1
ATOM 1135 O O . ASN A 1 142 ? 10.720 -17.100 11.068 1.00 43.78 142 ASN A O 1
ATOM 1139 N N . ILE A 1 143 ? 11.016 -15.149 12.134 1.00 42.41 143 ILE A N 1
ATOM 1140 C CA . ILE A 1 143 ? 11.337 -15.747 13.442 1.00 42.41 143 ILE A CA 1
ATOM 1141 C C . ILE A 1 143 ? 10.090 -16.379 14.100 1.00 42.41 143 ILE A C 1
ATOM 1143 O O . ILE A 1 143 ? 10.210 -17.262 14.944 1.00 42.41 143 ILE A O 1
ATOM 1147 N N . THR A 1 144 ? 8.873 -16.038 13.664 1.00 41.72 144 THR A N 1
ATOM 1148 C CA . THR A 1 144 ? 7.620 -16.627 14.177 1.00 41.72 144 THR A CA 1
ATOM 1149 C C . THR A 1 144 ? 7.193 -17.936 13.495 1.00 41.72 144 THR A C 1
ATOM 1151 O O . THR A 1 144 ? 6.146 -18.482 13.842 1.00 41.72 144 THR A O 1
ATOM 1154 N N . ARG A 1 145 ? 7.990 -18.513 12.579 1.00 44.09 145 ARG A N 1
ATOM 1155 C CA . ARG A 1 145 ? 7.668 -19.806 11.929 1.00 44.09 145 ARG A CA 1
ATOM 1156 C C . ARG A 1 145 ? 7.855 -21.057 12.803 1.00 44.09 145 ARG A C 1
ATOM 1158 O O . ARG A 1 145 ? 7.559 -22.151 12.333 1.00 44.09 145 ARG A O 1
ATOM 1165 N N . SER A 1 146 ? 8.269 -20.937 14.063 1.00 42.94 146 SER A N 1
ATOM 1166 C CA . SER A 1 146 ? 8.300 -22.063 15.007 1.00 42.94 146 SER A CA 1
ATOM 1167 C C . SER A 1 146 ? 7.210 -21.931 16.074 1.00 42.94 146 SER A C 1
ATOM 1169 O O . SER A 1 146 ? 7.496 -21.742 17.255 1.00 42.94 146 SER A O 1
ATOM 1171 N N . LEU A 1 147 ? 5.943 -22.044 15.674 1.00 42.50 147 LEU A N 1
ATOM 1172 C CA . LEU A 1 147 ? 4.922 -22.518 16.608 1.00 42.50 147 LEU A CA 1
ATOM 1173 C C . LEU A 1 147 ? 5.021 -24.049 16.639 1.00 42.50 147 LEU A C 1
ATOM 1175 O O . LEU A 1 147 ? 4.954 -24.665 15.572 1.00 42.50 147 LEU A O 1
ATOM 1179 N N . PRO A 1 148 ? 5.215 -24.684 17.808 1.00 40.12 148 PRO A N 1
ATOM 1180 C CA . PRO A 1 148 ? 5.284 -26.134 17.878 1.00 40.12 148 PRO A CA 1
ATOM 1181 C C . PRO A 1 148 ? 3.956 -26.711 17.387 1.00 40.12 148 PRO A C 1
ATOM 1183 O O . PRO A 1 148 ? 2.888 -26.348 17.887 1.00 40.12 148 PRO A O 1
ATOM 1186 N N . GLN A 1 149 ? 4.023 -27.604 16.397 1.00 42.81 149 GLN A N 1
ATOM 1187 C CA . GLN A 1 149 ? 2.892 -28.455 16.050 1.00 42.81 149 GLN A CA 1
ATOM 1188 C C . GLN A 1 149 ? 2.470 -29.183 17.328 1.00 42.81 149 GLN A C 1
ATOM 1190 O O . GLN A 1 149 ? 3.244 -29.949 17.902 1.00 42.81 149 GLN A O 1
ATOM 1195 N N . ARG A 1 150 ? 1.255 -28.908 17.812 1.00 44.00 150 ARG A N 1
ATOM 1196 C CA . ARG A 1 150 ? 0.646 -29.748 18.841 1.00 44.00 150 ARG A CA 1
ATOM 1197 C C . ARG A 1 150 ? 0.429 -31.119 18.214 1.00 44.00 150 ARG A C 1
ATOM 1199 O O . ARG A 1 150 ? -0.372 -31.243 17.291 1.00 44.00 150 ARG A O 1
ATOM 1206 N N . ALA A 1 151 ? 1.173 -32.104 18.704 1.00 47.53 151 ALA A N 1
ATOM 1207 C CA . ALA A 1 151 ? 0.870 -33.504 18.481 1.00 47.53 151 ALA A CA 1
ATOM 1208 C C . ALA A 1 151 ? -0.543 -33.770 19.021 1.00 47.53 151 ALA A C 1
ATOM 1210 O O . ALA A 1 151 ? -0.812 -33.505 20.196 1.00 47.53 151 ALA A O 1
ATOM 1211 N N . TYR A 1 152 ? -1.431 -34.208 18.135 1.00 48.66 152 TYR A N 1
ATOM 1212 C CA . TYR A 1 152 ? -2.615 -34.973 18.508 1.00 48.66 152 TYR A CA 1
ATOM 1213 C C . TYR A 1 152 ? -2.248 -36.451 18.465 1.00 48.66 152 TYR A C 1
ATOM 1215 O O . TYR A 1 152 ? -1.498 -36.825 17.533 1.00 48.66 152 TYR A O 1
#

Radius of gyration: 17.67 Å; chains: 1; bounding box: 41×55×49 Å

InterPro domains:
  IPR000073 Alpha/beta hydrolase fold-1 [PF00561] (4-85)
  IPR029058 Alpha/Beta hydrolase fold [G3DSA:3.40.50.1820] (1-133)
  IPR029058 Alpha/Beta hydrolase fold [SSF53474] (4-95)

Sequence (152 aa):
FTEEQIILYGWSIGGFTSTWAAMNYPRIQALVLDATFDDVLPLAMTRMPAAIDSIVRNVIREYLNLNVAEQLKKYDGRVLLIRRTDDEIMCTPTNSLSNNRANFLLTKLLVHRYPHLFVDSRETLDVLTEYLANPAHDASGNITRSLPQRAY

Secondary structure (DSSP, 8-state):
--GGG-EEEEETTHHHHHHHHHHHSTT-SEEEEES--SBSHHHHHHHS-GGGHHHHHHHHHHH-B--HHHHHTT--SEEEEE--SS-TTTBSSTT-STTBHHHHHHHHHHHHH-HHHHSS-HHHHHHHHHHHH-THHHHGGGGGG-------

Foldseek 3Di:
DDQLDAEAEAEALRLLVQLQCCLVSLNHNEYEYELYAFACLVVCCVVDDPVCNVVSVVCCVPPVGSRSLVSLLSHPHYYHYHFDQQDPSQDPVGNQQLSGRVLVSVVSNCCSVPVVQPVPDPPSVVVSSVVSRDPVVVVVVVVPPDPDDPDD

pLDDT: mean 87.06, std 14.92, range [40.12, 98.56]

Organism: NCBI:txid1563983